Protein AF-A0A3B3Z7E1-F1 (afdb_monomer)

pLDDT: mean 77.14, std 12.88, range [42.16, 90.12]

Organism: NCBI:txid409849

Nearest PDB structures (foldseek):
  2d8y-assembly1_A  TM=7.925E-01  e=5.618E-06  Homo sapiens
  1iml-assembly1_A  TM=7.339E-01  e=1.266E-05  Rattus rattus
  2dlo-assembly1_A  TM=7.453E-01  e=7.365E-05  Homo sapiens
  2d8x-assembly1_A  TM=7.347E-01  e=1.355E-04  Homo sapiens
  2co8-assembly1_A  TM=7.111E-01  e=1.901E-04  Homo sapiens

Radius of gyration: 13.63 Å; Cα contacts (8 Å, |Δi|>4): 109; chains: 1; bounding box: 37×23×38 Å

Mean predicted aligned error: 7.94 Å

InterPro domains:
  IPR001781 Zinc finger, LIM-type [PF00412] (7-64)
  IPR001781 Zinc finger, LIM-type [PS00478] (7-41)
  IPR001781 Zinc finger, LIM-type [PS50023] (5-66)
  IPR001781 Zinc finger, LIM-type [SM00132] (6-59)

Structure (mmCIF, N/CA/C/O backbone):
data_AF-A0A3B3Z7E1-F1
#
_entry.id   AF-A0A3B3Z7E1-F1
#
loop_
_atom_site.group_PDB
_atom_site.id
_atom_site.type_symbol
_atom_site.label_atom_id
_atom_site.label_alt_id
_atom_site.label_comp_id
_atom_site.label_asym_id
_atom_site.label_entity_id
_atom_site.label_seq_id
_atom_site.pdbx_PDB_ins_code
_atom_site.Cartn_x
_atom_site.Cartn_y
_atom_site.Cartn_z
_atom_site.occupancy
_atom_site.B_iso_or_equiv
_atom_site.auth_seq_id
_atom_site.auth_comp_id
_atom_site.auth_asym_id
_atom_site.auth_atom_id
_atom_site.pdbx_PDB_model_num
ATOM 1 N N . ALA A 1 1 ? -16.270 -5.291 16.458 1.00 43.56 1 ALA A N 1
ATOM 2 C CA . ALA A 1 1 ? -15.953 -4.426 15.301 1.00 43.56 1 ALA A CA 1
ATOM 3 C C . ALA A 1 1 ? -16.367 -5.146 14.020 1.00 43.56 1 ALA A C 1
ATOM 5 O O . ALA A 1 1 ? -16.111 -6.347 13.947 1.00 43.56 1 ALA A O 1
ATOM 6 N N . PRO A 1 2 ? -17.054 -4.495 13.063 1.00 43.41 2 PRO A N 1
ATOM 7 C CA . PRO A 1 2 ? -17.533 -5.176 11.866 1.00 43.41 2 PRO A CA 1
ATOM 8 C C . PRO A 1 2 ? -16.357 -5.710 11.041 1.00 43.41 2 PRO A C 1
ATOM 10 O O . PRO A 1 2 ? -15.334 -5.054 10.844 1.00 43.41 2 PRO A O 1
ATOM 13 N N . LYS A 1 3 ? -16.518 -6.961 10.625 1.00 42.16 3 LYS A N 1
ATOM 14 C CA . LYS A 1 3 ? -15.540 -7.809 9.950 1.00 42.16 3 LYS A CA 1
ATOM 15 C C . LYS A 1 3 ? -15.255 -7.216 8.558 1.00 42.16 3 LYS A C 1
ATOM 17 O O . LYS A 1 3 ? -16.111 -7.321 7.691 1.00 42.16 3 LYS A O 1
ATOM 22 N N . GLY A 1 4 ? -14.110 -6.549 8.366 1.00 55.97 4 GLY A N 1
ATOM 23 C CA . GLY A 1 4 ? -13.676 -6.068 7.038 1.00 55.97 4 GLY A CA 1
ATOM 24 C C . GLY A 1 4 ? -13.049 -4.667 6.938 1.00 55.97 4 GLY A C 1
ATOM 25 O O . GLY A 1 4 ? -12.593 -4.316 5.859 1.00 55.97 4 GLY A O 1
ATOM 26 N N . GLN A 1 5 ? -12.986 -3.874 8.015 1.00 63.09 5 GLN A N 1
ATOM 27 C CA . GLN A 1 5 ? -12.412 -2.507 8.000 1.00 63.09 5 GLN A CA 1
ATOM 28 C C . GLN A 1 5 ? -11.132 -2.391 8.851 1.00 63.09 5 GLN A C 1
ATOM 30 O O . GLN A 1 5 ? -10.977 -1.492 9.678 1.00 63.09 5 GLN A O 1
ATOM 35 N N . GLY A 1 6 ? -10.234 -3.370 8.732 1.00 71.19 6 GLY A N 1
ATOM 36 C CA . GLY A 1 6 ? -9.049 -3.477 9.584 1.00 71.19 6 GLY A CA 1
ATOM 37 C C . GLY A 1 6 ? -7.816 -3.919 8.813 1.00 71.19 6 GLY A C 1
ATOM 38 O O . GLY A 1 6 ? -7.920 -4.561 7.771 1.00 71.19 6 GLY A O 1
ATOM 39 N N . CYS A 1 7 ? -6.650 -3.571 9.346 1.00 83.81 7 CYS A N 1
ATOM 40 C CA . CYS A 1 7 ? -5.368 -3.864 8.727 1.00 83.81 7 CYS A CA 1
ATOM 41 C C . CYS A 1 7 ? -5.063 -5.362 8.858 1.00 83.81 7 CYS A C 1
ATOM 43 O O . CYS A 1 7 ? -4.995 -5.864 9.983 1.00 83.81 7 CYS A O 1
ATOM 45 N N . PRO A 1 8 ? -4.818 -6.086 7.753 1.00 77.19 8 PRO A N 1
ATOM 46 C CA . PRO A 1 8 ? -4.593 -7.531 7.796 1.00 77.19 8 PRO A CA 1
ATOM 47 C C . PRO A 1 8 ? -3.271 -7.924 8.476 1.00 77.19 8 PRO A C 1
ATOM 49 O O . PRO A 1 8 ? -3.133 -9.060 8.912 1.00 77.19 8 PRO A O 1
ATOM 52 N N . ARG A 1 9 ? -2.309 -6.997 8.612 1.00 79.06 9 ARG A N 1
ATOM 53 C CA . ARG A 1 9 ? -1.011 -7.254 9.271 1.00 79.06 9 ARG A CA 1
ATOM 54 C C . ARG A 1 9 ? -1.091 -7.280 10.788 1.00 79.06 9 ARG A C 1
ATOM 56 O O . ARG A 1 9 ? -0.416 -8.081 11.417 1.00 79.06 9 ARG A O 1
ATOM 63 N N . CYS A 1 10 ? -1.851 -6.361 11.374 1.00 81.50 10 CYS A N 1
ATOM 64 C CA . CYS A 1 10 ? -1.918 -6.207 12.827 1.00 81.50 10 CYS A CA 1
ATOM 65 C C . CYS A 1 10 ? -3.278 -6.610 13.406 1.00 81.50 10 CYS A C 1
ATOM 67 O O . CYS A 1 10 ? -3.423 -6.666 14.622 1.00 81.50 10 CYS A O 1
ATOM 69 N N . GLY A 1 11 ? -4.291 -6.836 12.561 1.00 76.31 11 GLY A N 1
ATOM 70 C CA . GLY A 1 11 ? -5.670 -7.094 12.984 1.00 76.31 11 GLY A CA 1
ATOM 71 C C . GLY A 1 11 ? -6.359 -5.886 13.632 1.00 76.31 11 GLY A C 1
ATOM 72 O O . GLY A 1 11 ? -7.509 -5.988 14.055 1.00 76.31 11 GLY A O 1
ATOM 73 N N . GLY A 1 12 ? -5.671 -4.744 13.718 1.00 78.44 12 GLY A N 1
ATOM 74 C CA . GLY A 1 12 ? -6.173 -3.524 14.333 1.00 78.44 12 GLY A CA 1
ATOM 75 C C . GLY A 1 12 ? -7.169 -2.782 13.443 1.00 78.44 12 GLY A C 1
ATOM 76 O O . GLY A 1 12 ? -7.110 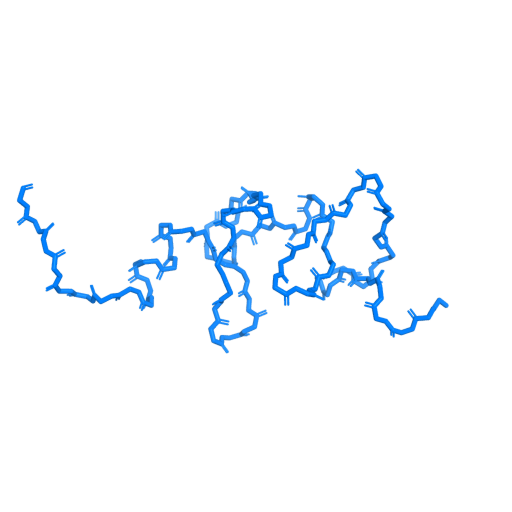-2.845 12.211 1.00 78.44 12 GLY A O 1
ATOM 77 N N . MET A 1 13 ? -8.066 -2.031 14.081 1.00 80.50 13 MET A N 1
ATOM 78 C CA . MET A 1 13 ? -9.009 -1.151 13.393 1.00 80.50 13 MET A CA 1
ATOM 79 C C . MET A 1 13 ? -8.256 -0.011 12.703 1.00 80.50 13 MET A C 1
ATOM 81 O O . MET A 1 13 ? -7.415 0.648 13.317 1.00 80.50 13 MET A O 1
ATOM 85 N N . VAL A 1 14 ? -8.544 0.209 11.421 1.00 82.69 14 VAL A N 1
ATOM 86 C CA . VAL A 1 14 ? -7.961 1.300 10.639 1.00 82.69 14 VAL A CA 1
ATOM 87 C C . VAL A 1 14 ? -8.962 2.448 10.634 1.00 82.69 14 VAL A C 1
ATOM 89 O O . VAL A 1 14 ? -10.079 2.300 10.151 1.00 82.69 14 VAL A O 1
ATOM 92 N N . PHE A 1 15 ? -8.572 3.588 11.196 1.00 81.44 15 PHE A N 1
ATOM 93 C CA . PHE A 1 15 ? -9.404 4.789 11.209 1.00 81.44 15 PHE A CA 1
ATOM 94 C C . PHE A 1 15 ? -9.166 5.624 9.953 1.00 81.44 15 PHE A C 1
ATOM 96 O O . PHE A 1 15 ? -8.065 5.615 9.408 1.00 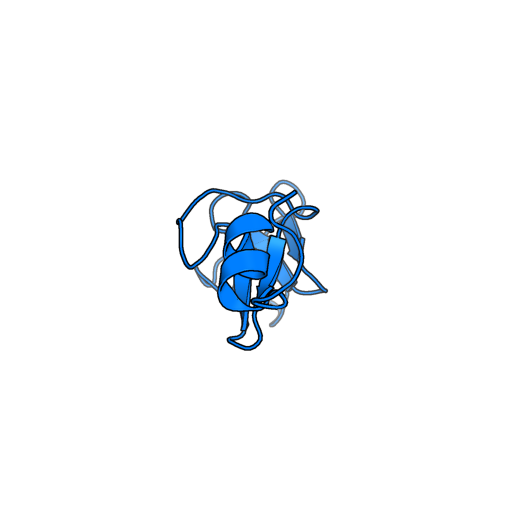81.44 15 PHE A O 1
ATOM 103 N N . ALA A 1 16 ? -10.158 6.422 9.547 1.00 77.81 16 ALA A N 1
ATOM 104 C CA . ALA A 1 16 ? -10.076 7.272 8.356 1.00 77.81 16 ALA A CA 1
ATOM 105 C C . ALA A 1 16 ? -8.837 8.195 8.322 1.00 77.81 16 ALA A C 1
ATOM 107 O O . ALA A 1 16 ? -8.335 8.498 7.244 1.00 77.81 16 ALA A O 1
ATOM 108 N N . ALA A 1 17 ? -8.309 8.593 9.485 1.00 81.06 17 ALA A N 1
ATOM 109 C CA . ALA A 1 17 ? -7.104 9.418 9.597 1.00 81.06 17 ALA A CA 1
ATOM 110 C C . ALA A 1 17 ? -5.805 8.698 9.171 1.00 81.06 17 ALA A C 1
ATOM 112 O O . ALA A 1 17 ? -4.880 9.334 8.668 1.00 81.06 17 ALA A O 1
ATOM 113 N N . GLU A 1 18 ? -5.725 7.378 9.353 1.00 78.75 18 GLU A N 1
ATOM 114 C CA . GLU A 1 18 ? -4.537 6.566 9.043 1.00 78.75 18 GLU A CA 1
ATOM 115 C C . GLU A 1 18 ? -4.811 5.491 7.986 1.00 78.75 18 GLU A C 1
ATOM 117 O O . GLU A 1 18 ? -3.942 4.653 7.722 1.00 78.75 18 GLU A O 1
ATOM 122 N N . GLN A 1 19 ? -6.001 5.517 7.376 1.00 80.19 19 GLN A N 1
ATOM 123 C CA . GLN A 1 19 ? -6.385 4.542 6.371 1.00 80.19 19 GLN A CA 1
ATOM 124 C C . GLN A 1 19 ? -5.615 4.746 5.071 1.00 80.19 19 GLN A C 1
ATOM 126 O O . GLN A 1 19 ? -5.563 5.830 4.486 1.00 80.19 19 GLN A O 1
ATOM 131 N N . GLN A 1 20 ? -5.027 3.658 4.600 1.00 82.44 20 GLN A N 1
ATOM 132 C CA . GLN A 1 20 ? -4.503 3.510 3.255 1.00 82.44 20 GLN A CA 1
ATOM 133 C C . GLN A 1 20 ? -5.303 2.430 2.544 1.00 82.44 20 GLN A C 1
ATOM 135 O O . GLN A 1 20 ? -5.544 1.358 3.102 1.00 82.44 20 GLN A O 1
ATOM 140 N N . LEU A 1 21 ? -5.747 2.736 1.327 1.00 75.94 21 LEU A N 1
ATOM 141 C CA . LEU A 1 21 ? -6.559 1.846 0.509 1.00 75.94 21 LEU A CA 1
ATOM 142 C C . LEU A 1 21 ? -5.677 1.214 -0.578 1.00 75.94 21 LEU A C 1
ATOM 144 O O . LEU A 1 21 ? -5.321 1.863 -1.560 1.00 75.94 21 LEU A O 1
ATOM 148 N N . ALA A 1 22 ? -5.350 -0.068 -0.432 1.00 76.31 22 ALA A N 1
ATOM 149 C CA . ALA A 1 22 ? -4.741 -0.868 -1.502 1.00 76.31 22 ALA A CA 1
ATOM 150 C C . ALA A 1 22 ? -5.799 -1.770 -2.119 1.00 76.31 22 ALA A C 1
ATOM 152 O O . ALA A 1 22 ? -6.270 -2.673 -1.430 1.00 76.31 22 ALA A O 1
ATOM 153 N N . LYS A 1 23 ? -6.157 -1.559 -3.395 1.00 71.25 23 LYS A N 1
ATOM 154 C CA . LYS A 1 23 ? -7.078 -2.434 -4.157 1.00 71.25 23 LYS A CA 1
ATOM 1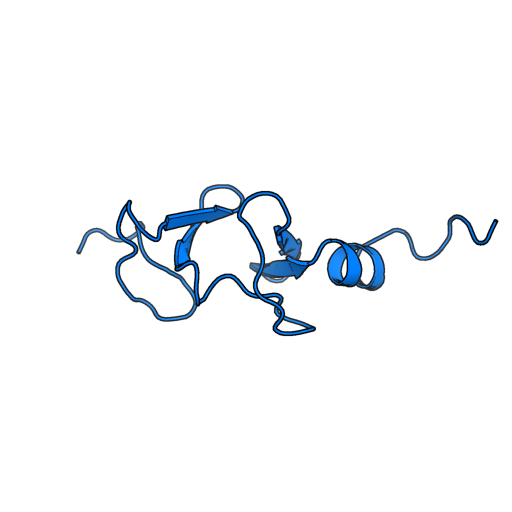55 C C . LYS A 1 23 ? -8.303 -2.921 -3.346 1.00 71.25 23 LYS A C 1
ATOM 157 O O . LYS A 1 23 ? -8.698 -4.078 -3.413 1.00 71.25 23 LYS A O 1
ATOM 162 N N . GLY A 1 24 ? -8.902 -2.032 -2.549 1.00 72.19 24 GLY A N 1
ATOM 163 C CA . GLY A 1 24 ? -10.093 -2.339 -1.742 1.00 72.19 24 GLY A CA 1
ATOM 164 C C . GLY A 1 24 ? -9.836 -2.938 -0.351 1.00 72.19 24 GLY A C 1
ATOM 165 O O . GLY A 1 24 ? -10.793 -3.237 0.353 1.00 72.19 24 GLY A O 1
ATOM 166 N N . THR A 1 25 ? -8.580 -3.069 0.082 1.00 77.19 25 THR A N 1
ATOM 167 C CA . THR A 1 25 ? -8.208 -3.445 1.456 1.00 77.19 25 THR A CA 1
ATOM 168 C C . THR A 1 25 ? -7.709 -2.222 2.224 1.00 77.19 25 THR A C 1
ATOM 170 O O . THR A 1 25 ? -6.948 -1.415 1.685 1.00 77.19 25 THR A O 1
ATOM 173 N N . MET A 1 26 ? -8.125 -2.089 3.485 1.00 81.94 26 MET A N 1
ATOM 174 C CA . MET A 1 26 ? -7.712 -1.010 4.385 1.00 81.94 26 MET A CA 1
ATOM 175 C C . MET A 1 26 ? -6.470 -1.406 5.181 1.00 81.94 26 MET A C 1
ATOM 177 O O . MET A 1 26 ? -6.421 -2.475 5.783 1.00 81.94 26 MET A O 1
ATOM 181 N N . TRP A 1 27 ? -5.488 -0.517 5.235 1.00 85.38 27 TRP A N 1
ATOM 182 C CA . TRP A 1 27 ? -4.234 -0.720 5.954 1.00 85.38 27 TRP A CA 1
ATOM 183 C C . TRP A 1 27 ? -3.877 0.516 6.773 1.00 85.38 27 TRP A C 1
ATOM 185 O O . TRP A 1 27 ? -4.249 1.631 6.412 1.00 85.38 27 TRP A O 1
ATOM 195 N N . HIS A 1 28 ? -3.119 0.342 7.857 1.00 86.81 28 HIS A N 1
ATOM 196 C CA . HIS A 1 28 ? -2.522 1.480 8.565 1.00 86.81 28 HIS A CA 1
ATOM 197 C C . HIS A 1 28 ? -1.336 2.032 7.784 1.00 86.81 28 HIS A C 1
ATOM 199 O O . HIS A 1 28 ? -0.518 1.242 7.315 1.00 86.81 28 HIS A O 1
ATOM 205 N N . LYS A 1 29 ? -1.138 3.357 7.780 1.00 81.12 29 LYS A N 1
ATOM 206 C CA . LYS A 1 29 ? 0.088 3.995 7.252 1.00 81.12 29 LYS A CA 1
ATOM 207 C C . LYS A 1 29 ? 1.389 3.324 7.716 1.00 81.12 29 LYS A C 1
ATOM 209 O O . LYS A 1 29 ? 2.305 3.161 6.922 1.00 81.12 29 LYS A O 1
ATOM 214 N N . LYS A 1 30 ? 1.475 2.896 8.983 1.00 82.94 30 LYS A N 1
ATOM 215 C CA . LYS A 1 30 ? 2.657 2.184 9.517 1.00 82.94 30 LYS A CA 1
ATOM 216 C C . LYS A 1 30 ? 2.777 0.732 9.047 1.00 82.94 30 LYS A C 1
ATOM 218 O O . LYS A 1 30 ? 3.883 0.228 8.868 1.00 82.94 30 LYS A O 1
ATOM 223 N N . CYS A 1 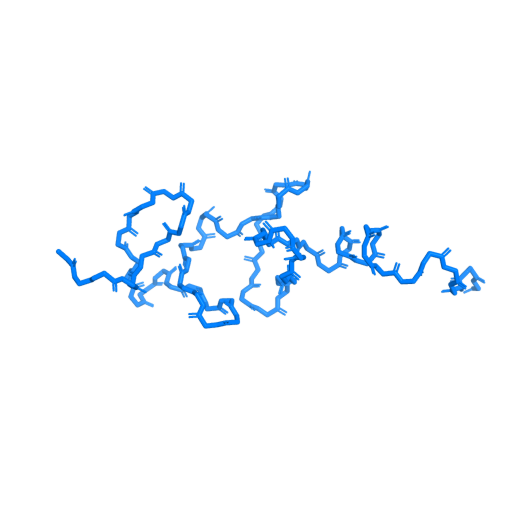31 ? 1.653 0.042 8.875 1.00 85.88 31 CYS A N 1
ATOM 224 C CA . CYS A 1 31 ? 1.635 -1.360 8.452 1.00 85.88 31 CYS A CA 1
ATOM 225 C C . CYS A 1 31 ? 1.753 -1.522 6.935 1.00 85.88 31 CYS A C 1
ATOM 227 O O . CYS A 1 31 ? 2.029 -2.622 6.462 1.00 85.88 31 CYS A O 1
ATOM 229 N N . PHE A 1 32 ? 1.538 -0.441 6.188 1.00 87.25 32 PHE A N 1
ATOM 230 C CA . PHE A 1 32 ? 1.605 -0.404 4.741 1.00 87.25 32 PHE A CA 1
ATOM 231 C C . PHE A 1 32 ? 3.058 -0.315 4.278 1.00 87.25 32 PHE A C 1
ATOM 233 O O . PHE A 1 32 ? 3.570 0.746 3.935 1.00 87.25 32 PHE A O 1
ATOM 240 N N . ASN A 1 33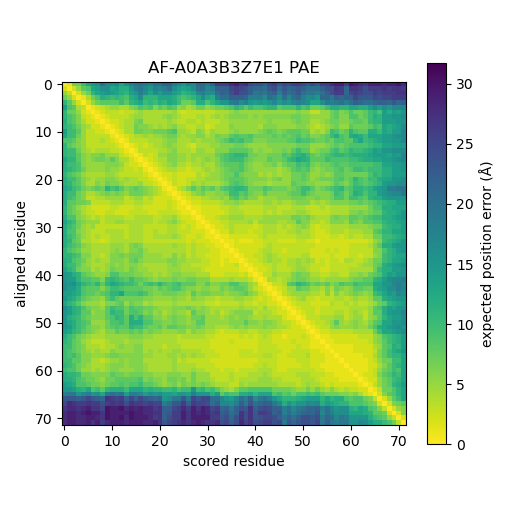 ? 3.762 -1.438 4.343 1.00 89.38 33 ASN A N 1
ATOM 241 C CA . ASN A 1 33 ? 5.154 -1.545 3.933 1.00 89.38 33 ASN A CA 1
ATOM 242 C C . ASN A 1 33 ? 5.359 -2.745 3.012 1.00 89.38 33 ASN A C 1
ATOM 244 O O . ASN A 1 33 ? 4.603 -3.711 3.053 1.00 89.38 33 ASN A O 1
ATOM 248 N N . CYS A 1 34 ? 6.377 -2.645 2.161 1.00 89.94 34 CYS A N 1
ATOM 249 C CA . CYS A 1 34 ? 6.739 -3.691 1.218 1.00 89.94 34 CYS A CA 1
ATOM 250 C C . CYS A 1 34 ? 7.080 -4.984 1.964 1.00 89.94 34 CYS A C 1
ATOM 252 O O . CYS A 1 34 ? 7.924 -4.954 2.854 1.00 89.94 34 CYS A O 1
ATOM 254 N N . ALA A 1 35 ? 6.514 -6.118 1.560 1.00 88.06 35 ALA A N 1
ATOM 255 C CA . ALA A 1 35 ? 6.858 -7.411 2.149 1.00 88.06 35 ALA A CA 1
ATOM 256 C C . ALA A 1 35 ? 8.341 -7.761 1.965 1.00 88.06 35 ALA A C 1
ATOM 258 O O . ALA A 1 35 ? 8.957 -8.307 2.869 1.00 88.06 35 ALA A O 1
ATOM 259 N N . GLU A 1 36 ? 8.929 -7.368 0.833 1.00 89.56 36 GLU A N 1
ATOM 260 C CA . GLU A 1 36 ? 10.319 -7.709 0.537 1.00 89.56 36 GLU A CA 1
ATOM 261 C C . GLU A 1 36 ? 11.375 -6.753 1.118 1.00 89.56 36 GLU A C 1
ATOM 263 O O . GLU A 1 36 ? 12.365 -7.192 1.693 1.00 89.56 36 GLU A O 1
ATOM 268 N N . CYS A 1 37 ? 11.208 -5.435 0.960 1.00 90.12 37 CYS A N 1
ATOM 269 C CA . CYS A 1 37 ? 12.199 -4.457 1.432 1.00 90.12 37 CYS A CA 1
ATOM 270 C C . CYS A 1 37 ? 11.783 -3.718 2.708 1.00 90.12 37 CYS A C 1
ATOM 272 O O . CYS A 1 37 ? 12.502 -2.825 3.150 1.00 90.12 37 CYS A O 1
ATOM 274 N N . HIS A 1 38 ? 10.608 -4.031 3.267 1.00 87.25 38 HIS A N 1
ATOM 275 C CA . HIS A 1 38 ? 10.027 -3.399 4.460 1.00 87.25 38 HIS A CA 1
ATOM 276 C C . HIS A 1 38 ? 9.916 -1.869 4.401 1.00 87.25 38 HIS A C 1
ATOM 278 O O . HIS A 1 38 ? 9.618 -1.216 5.402 1.00 87.25 38 HIS A O 1
ATOM 284 N N . ARG A 1 39 ? 10.101 -1.273 3.218 1.00 86.44 39 ARG A N 1
ATOM 285 C CA . ARG A 1 39 ? 9.963 0.164 3.008 1.00 86.44 39 ARG A CA 1
ATOM 286 C C . ARG A 1 39 ? 8.486 0.554 3.136 1.00 86.44 39 ARG A C 1
ATOM 288 O O . ARG A 1 39 ? 7.657 -0.116 2.515 1.00 86.44 39 ARG A O 1
ATOM 295 N N . PRO A 1 40 ? 8.147 1.620 3.881 1.00 85.88 40 PRO A N 1
ATOM 296 C CA . PRO A 1 40 ? 6.789 2.147 3.906 1.00 85.88 40 PRO A CA 1
ATOM 297 C C . PRO A 1 40 ? 6.364 2.570 2.499 1.00 85.88 40 PRO A C 1
ATOM 299 O O . PRO A 1 40 ? 7.142 3.159 1.746 1.00 85.88 40 PRO A O 1
ATOM 302 N N . LEU A 1 41 ? 5.138 2.222 2.145 1.00 85.31 41 LEU A N 1
ATOM 303 C CA . LEU A 1 41 ? 4.526 2.536 0.868 1.00 85.31 41 LEU A CA 1
ATOM 304 C C . LEU A 1 41 ? 3.415 3.554 1.074 1.00 85.31 41 LEU A C 1
ATOM 306 O O . LEU A 1 41 ? 2.883 3.710 2.170 1.00 85.31 41 LEU A O 1
ATOM 310 N N . ASP A 1 42 ? 3.057 4.220 -0.011 1.00 80.56 42 ASP A N 1
ATOM 311 C CA . ASP A 1 42 ? 1.838 5.012 -0.089 1.00 80.56 42 ASP A CA 1
ATOM 312 C C . ASP A 1 42 ? 0.786 4.235 -0.866 1.00 80.56 42 ASP A C 1
ATOM 314 O O . ASP A 1 42 ? 1.121 3.429 -1.739 1.00 80.56 42 ASP A O 1
ATOM 318 N N . SER A 1 43 ? -0.487 4.522 -0.594 1.00 70.81 43 SER A N 1
ATOM 319 C CA . SER A 1 43 ? -1.667 3.935 -1.249 1.00 70.81 43 SER A CA 1
ATOM 320 C C . SER A 1 43 ? -1.548 3.871 -2.776 1.00 70.81 43 SER A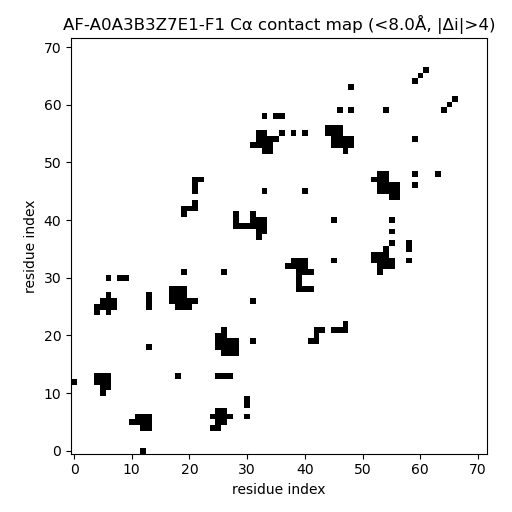 C 1
ATOM 322 O O . SER A 1 43 ? -2.118 2.987 -3.404 1.00 70.81 43 SER A O 1
ATOM 324 N N . MET A 1 44 ? -0.809 4.814 -3.366 1.00 72.19 44 MET A N 1
ATOM 325 C CA . MET A 1 44 ? -0.589 4.941 -4.807 1.00 72.19 44 MET A CA 1
ATOM 326 C C . MET A 1 44 ? 0.615 4.130 -5.331 1.00 72.19 44 MET A C 1
ATOM 328 O O . MET A 1 44 ? 0.686 3.836 -6.521 1.00 72.19 44 MET A O 1
ATOM 332 N N . LEU A 1 45 ? 1.578 3.790 -4.470 1.00 75.12 45 LEU A N 1
ATOM 333 C CA . LEU A 1 45 ? 2.852 3.146 -4.827 1.00 75.12 45 LEU A CA 1
ATOM 334 C C . LEU A 1 45 ? 2.909 1.652 -4.482 1.00 75.12 45 LEU A C 1
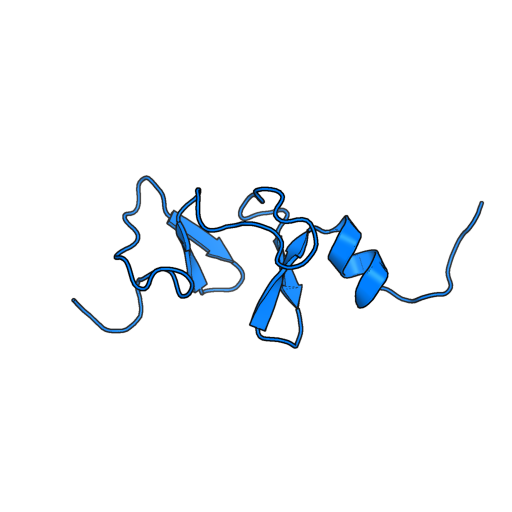ATOM 336 O O . LEU A 1 45 ? 3.851 0.970 -4.902 1.00 75.12 45 LEU A O 1
ATOM 340 N N . ALA A 1 46 ? 1.954 1.154 -3.698 1.00 83.38 46 ALA A N 1
ATOM 341 C CA . ALA A 1 46 ? 1.856 -0.262 -3.379 1.00 83.38 46 ALA A CA 1
ATOM 342 C C . ALA A 1 46 ? 1.260 -1.057 -4.543 1.00 83.38 46 ALA A C 1
ATOM 344 O O . ALA A 1 46 ? 0.212 -0.712 -5.087 1.00 83.38 46 ALA A O 1
ATOM 345 N N . CYS A 1 47 ? 1.926 -2.153 -4.882 1.00 86.38 47 CYS A N 1
ATOM 346 C CA . CYS A 1 47 ? 1.460 -3.150 -5.830 1.00 86.38 47 CYS A CA 1
ATOM 347 C C . CYS A 1 47 ? 1.076 -4.416 -5.064 1.00 86.38 47 CYS A C 1
ATOM 349 O O . CYS A 1 47 ? 1.830 -4.874 -4.209 1.00 86.38 47 CYS A O 1
ATOM 351 N N . ASP A 1 48 ? -0.086 -4.980 -5.364 1.00 84.25 48 ASP A N 1
ATOM 352 C CA . ASP A 1 48 ? -0.519 -6.262 -4.818 1.00 84.25 48 ASP A CA 1
ATOM 353 C C . ASP A 1 48 ? 0.221 -7.412 -5.500 1.00 84.25 48 ASP A C 1
ATOM 355 O O . ASP A 1 48 ? 0.122 -7.602 -6.710 1.00 84.25 48 ASP A O 1
ATOM 359 N N . GLY A 1 49 ? 0.969 -8.174 -4.710 1.00 81.12 49 GLY A N 1
ATOM 360 C CA . GLY A 1 49 ? 1.533 -9.448 -5.121 1.00 81.12 49 GLY A CA 1
ATOM 361 C C . GLY A 1 49 ? 0.447 -10.526 -5.226 1.00 81.12 49 GLY A C 1
ATOM 362 O O . GLY A 1 49 ? -0.553 -10.483 -4.500 1.00 81.12 49 GLY A O 1
ATOM 363 N N . PRO A 1 50 ? 0.632 -11.536 -6.092 1.00 80.25 50 PRO A N 1
ATOM 364 C CA . PRO A 1 50 ? -0.241 -12.712 -6.161 1.00 80.25 50 PRO A CA 1
ATOM 365 C C . PRO A 1 50 ? -0.309 -13.494 -4.833 1.00 80.25 50 PRO A C 1
ATOM 367 O O . PRO A 1 50 ? -1.276 -14.207 -4.577 1.00 80.25 50 PRO A O 1
ATOM 370 N N . ASP A 1 51 ? 0.685 -13.323 -3.967 1.00 79.31 51 ASP A N 1
ATOM 371 C CA . ASP A 1 51 ? 0.793 -13.833 -2.593 1.00 79.31 51 ASP A CA 1
ATOM 372 C C . ASP A 1 51 ? -0.114 -13.129 -1.562 1.00 79.31 51 ASP A C 1
ATOM 374 O O . ASP A 1 51 ? -0.099 -13.493 -0.387 1.00 79.31 51 ASP A O 1
ATOM 378 N N . LYS A 1 52 ? -0.951 -12.167 -1.981 1.00 76.56 52 LYS A N 1
ATOM 379 C CA . LYS A 1 52 ? -1.758 -11.292 -1.103 1.00 76.56 52 LYS A CA 1
ATOM 380 C C . LYS A 1 52 ? -0.926 -10.376 -0.202 1.00 76.56 52 LYS A C 1
ATOM 382 O O . LYS A 1 52 ? -1.482 -9.781 0.725 1.00 76.56 52 LYS A O 1
ATOM 387 N N . GLU A 1 53 ? 0.364 -10.213 -0.475 1.00 84.88 53 GLU A N 1
ATOM 388 C CA . GLU A 1 53 ? 1.159 -9.165 0.148 1.00 84.88 53 GLU A CA 1
ATOM 389 C C . GLU A 1 53 ? 1.273 -7.931 -0.747 1.00 84.88 53 GLU A C 1
ATOM 391 O O . GLU A 1 53 ? 0.956 -7.936 -1.935 1.00 84.88 53 GLU A O 1
ATOM 396 N N . ILE A 1 54 ? 1.698 -6.829 -0.142 1.00 87.19 54 ILE A N 1
ATOM 397 C CA . ILE A 1 54 ? 1.957 -5.569 -0.831 1.00 87.19 54 ILE A CA 1
ATOM 398 C C . ILE A 1 54 ? 3.455 -5.413 -1.041 1.00 87.19 54 ILE A C 1
ATOM 400 O O . ILE A 1 54 ? 4.260 -5.532 -0.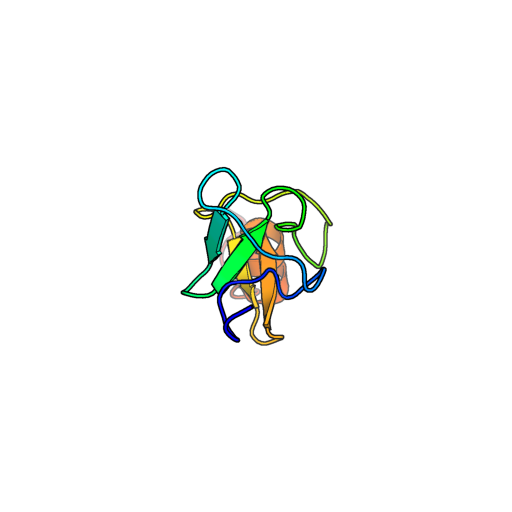118 1.00 87.19 54 ILE A O 1
ATOM 404 N N . HIS A 1 55 ? 3.827 -5.092 -2.270 1.00 88.50 55 HIS A N 1
ATOM 405 C CA . HIS A 1 55 ? 5.199 -4.885 -2.697 1.00 88.50 55 HIS A CA 1
ATOM 406 C C . HIS A 1 55 ? 5.359 -3.465 -3.223 1.00 88.50 55 HIS A C 1
ATOM 408 O O . HIS A 1 55 ? 4.427 -2.858 -3.749 1.00 88.50 55 HIS A O 1
ATOM 414 N N . CYS A 1 56 ? 6.556 -2.904 -3.090 1.00 88.88 56 CYS A N 1
ATOM 415 C CA . CYS A 1 56 ? 6.850 -1.619 -3.710 1.00 88.88 56 CYS A CA 1
ATOM 416 C C . CYS A 1 56 ? 6.952 -1.781 -5.226 1.00 88.88 56 CYS A C 1
ATOM 418 O O . CYS A 1 56 ? 7.363 -2.840 -5.686 1.00 88.88 56 CYS A O 1
ATOM 420 N N . ARG A 1 57 ? 6.668 -0.735 -6.011 1.00 85.06 57 ARG A N 1
ATOM 421 C CA . ARG A 1 57 ? 6.797 -0.779 -7.482 1.00 85.06 57 ARG A CA 1
ATOM 422 C C . ARG A 1 57 ? 8.130 -1.376 -7.963 1.00 85.06 57 ARG A C 1
ATOM 424 O O . ARG A 1 57 ? 8.142 -2.102 -8.948 1.00 85.06 57 ARG A O 1
ATOM 431 N N . ALA A 1 58 ? 9.228 -1.108 -7.252 1.00 87.44 58 ALA A N 1
ATOM 432 C CA . ALA A 1 58 ? 10.547 -1.658 -7.564 1.00 87.44 58 ALA A CA 1
ATOM 433 C C . ALA A 1 58 ? 10.653 -3.169 -7.278 1.00 87.44 58 ALA A C 1
ATOM 435 O O . ALA A 1 58 ? 11.036 -3.925 -8.165 1.00 87.44 58 ALA A O 1
ATOM 436 N N . CYS A 1 59 ? 10.289 -3.626 -6.074 1.00 89.25 59 CYS A N 1
ATOM 437 C CA . CYS A 1 59 ? 10.287 -5.052 -5.724 1.00 89.25 59 CYS A CA 1
ATOM 438 C C . CYS A 1 59 ? 9.269 -5.820 -6.562 1.00 89.25 59 CYS A C 1
ATOM 440 O O . CYS A 1 59 ? 9.600 -6.867 -7.095 1.00 89.25 59 CYS A O 1
ATOM 442 N N . TYR A 1 60 ? 8.075 -5.264 -6.761 1.00 87.94 60 TYR A N 1
ATOM 443 C CA . TYR A 1 60 ? 7.044 -5.848 -7.605 1.00 87.94 60 TYR A CA 1
ATOM 444 C C . TYR A 1 60 ? 7.526 -6.004 -9.049 1.00 87.94 60 TYR A C 1
ATOM 446 O O . TYR A 1 60 ? 7.418 -7.087 -9.606 1.00 87.94 60 TYR A O 1
ATOM 454 N N . ALA A 1 61 ? 8.132 -4.973 -9.648 1.00 86.81 61 ALA A N 1
ATOM 455 C CA . ALA A 1 61 ? 8.711 -5.081 -10.988 1.00 86.81 61 ALA A CA 1
ATOM 456 C C . ALA A 1 61 ? 9.891 -6.069 -11.049 1.00 86.81 61 ALA A C 1
ATOM 458 O O . ALA A 1 61 ? 10.092 -6.724 -12.065 1.00 86.81 61 ALA A O 1
ATOM 459 N N . ARG A 1 62 ? 10.659 -6.211 -9.967 1.00 85.00 62 ARG A N 1
ATOM 460 C CA . ARG A 1 62 ? 11.786 -7.149 -9.891 1.00 85.00 62 ARG A CA 1
ATOM 461 C C . ARG A 1 62 ? 11.341 -8.608 -9.725 1.00 85.00 62 ARG A C 1
ATOM 463 O O . ARG A 1 62 ? 11.965 -9.492 -10.303 1.00 85.00 62 ARG A O 1
ATOM 470 N N . LEU A 1 63 ? 10.299 -8.846 -8.929 1.00 84.88 63 LEU A N 1
ATOM 471 C CA . LEU A 1 63 ? 9.744 -10.166 -8.615 1.00 84.88 63 LEU A CA 1
ATOM 472 C C . LEU A 1 63 ? 8.749 -10.647 -9.680 1.00 84.88 63 LEU A C 1
ATOM 474 O O . LEU A 1 63 ? 8.864 -11.765 -10.173 1.00 84.88 63 LEU A O 1
ATOM 478 N N . PHE A 1 64 ? 7.779 -9.793 -10.018 1.00 83.06 64 PHE A N 1
ATOM 479 C CA . PHE A 1 64 ? 6.620 -10.087 -10.872 1.00 83.06 64 PHE A CA 1
ATOM 480 C C . PHE A 1 64 ? 6.635 -9.337 -12.203 1.00 83.06 64 PHE A C 1
ATOM 482 O O . PHE A 1 64 ? 5.842 -9.646 -13.092 1.00 83.06 64 PHE A O 1
ATOM 489 N N . GLY A 1 65 ? 7.493 -8.329 -12.356 1.00 78.00 65 GLY A N 1
ATOM 490 C CA . GLY A 1 65 ? 7.653 -7.662 -13.640 1.00 78.00 65 GLY A CA 1
ATOM 491 C C . GLY A 1 65 ? 8.289 -8.595 -14.673 1.00 78.00 65 GLY A C 1
ATOM 492 O O . GLY A 1 65 ? 8.940 -9.586 -14.324 1.00 78.00 65 GLY A O 1
ATOM 493 N N . PRO A 1 66 ? 8.101 -8.303 -15.969 1.00 69.06 66 PRO A N 1
ATOM 494 C CA . PRO A 1 66 ? 8.697 -9.092 -17.033 1.00 69.06 66 PRO A CA 1
ATOM 495 C C . PRO A 1 66 ? 10.219 -9.054 -16.873 1.00 69.06 66 PRO A C 1
ATOM 497 O O . PRO A 1 66 ? 10.840 -8.004 -17.026 1.00 69.06 66 PRO A O 1
ATOM 500 N N . ARG A 1 67 ? 10.828 -10.206 -16.568 1.00 58.88 67 ARG A N 1
ATOM 501 C CA . ARG A 1 67 ? 12.279 -10.388 -16.361 1.00 58.88 67 ARG A CA 1
ATOM 502 C C . ARG A 1 67 ? 13.123 -10.162 -17.634 1.00 58.88 67 ARG A C 1
ATOM 504 O O . ARG A 1 67 ? 14.165 -10.789 -17.785 1.00 58.88 67 ARG A O 1
ATOM 511 N N . GLY A 1 68 ? 12.705 -9.307 -18.567 1.00 56.78 68 GLY A N 1
ATOM 512 C CA . GLY A 1 68 ? 13.320 -9.272 -19.891 1.00 56.78 68 GLY A CA 1
ATOM 513 C C . GLY A 1 68 ? 13.000 -8.100 -20.810 1.00 56.78 68 GLY A C 1
ATOM 514 O O . GLY A 1 68 ? 12.945 -8.339 -22.008 1.00 56.78 68 GLY A O 1
ATOM 515 N N . PHE A 1 69 ? 12.833 -6.860 -20.336 1.00 50.84 69 PHE A N 1
ATOM 516 C CA . PHE A 1 69 ? 12.894 -5.720 -21.266 1.00 50.84 69 PHE A CA 1
ATOM 517 C C . PHE A 1 69 ? 13.634 -4.501 -20.698 1.00 50.84 69 PHE A C 1
ATOM 519 O O . PHE A 1 69 ? 13.102 -3.776 -19.863 1.00 50.84 69 PHE A O 1
ATOM 526 N N . GLY A 1 70 ? 14.851 -4.281 -21.213 1.00 45.31 70 GLY A N 1
ATOM 527 C CA . GLY A 1 70 ? 15.464 -2.955 -21.331 1.00 45.31 70 GLY A CA 1
ATOM 528 C C . GLY A 1 70 ? 16.528 -2.574 -20.304 1.00 45.31 70 GLY A C 1
ATOM 529 O O . GLY A 1 70 ? 16.307 -1.676 -19.502 1.00 45.31 70 GLY A O 1
ATOM 530 N N . TYR A 1 71 ? 17.715 -3.178 -20.400 1.00 46.81 71 TYR A N 1
ATOM 531 C CA . TYR A 1 71 ? 18.924 -2.353 -20.336 1.00 46.81 71 TY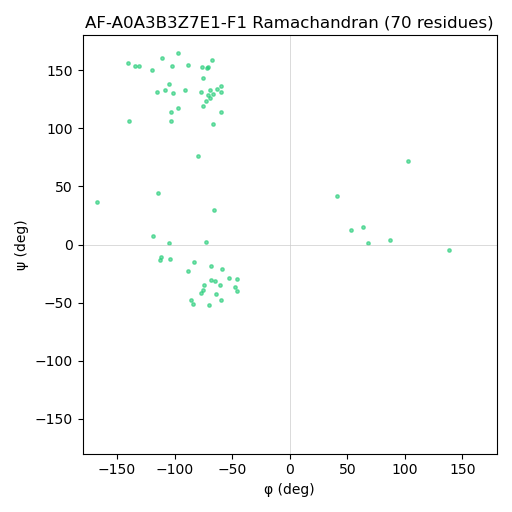R A CA 1
ATOM 532 C C . TYR A 1 71 ? 18.951 -1.521 -21.624 1.00 46.81 71 TYR A C 1
ATOM 534 O O . TYR A 1 71 ? 18.834 -2.087 -22.713 1.00 46.81 71 TYR A O 1
ATOM 542 N N . GLY A 1 72 ? 19.058 -0.206 -21.483 1.00 42.59 72 GLY A N 1
ATOM 543 C CA . GLY A 1 72 ? 19.205 0.768 -22.559 1.00 42.59 72 GLY A CA 1
ATOM 544 C C . GLY A 1 72 ? 19.522 2.115 -21.951 1.00 42.59 72 GLY A C 1
ATOM 545 O O . GLY A 1 72 ? 18.581 2.708 -21.384 1.00 42.59 72 GLY A O 1
#

Foldseek 3Di:
DDPAQEAPVPRDHADPVQWADAPNHTHGQQRQAAPPPRHRDGSVQWDQDPVRTTHGPVVCCVPVNDPDDDPD

Solvent-accessible surface area (backbone atoms only — not comparable to full-atom values): 4501 Å² total; per-residue (Å²): 129,80,90,80,55,34,13,85,90,77,70,44,80,43,48,87,92,43,52,29,58,50,97,88,43,42,24,32,57,86,72,33,33,14,72,86,78,62,46,74,48,49,56,87,48,50,36,79,42,96,85,78,42,40,21,36,60,66,57,36,44,68,75,74,32,79,94,78,79,79,91,129

Sequence (72 aa):
APKGQGCPRCGGMVFAAEQQLAKGTMWHKKCFNCAECHRPLDSMLACDGPDKEIHCRACYARLFGPRGFGYG

Secondary structure (DSSP, 8-state):
--TTSB-TTT-PBPPTTTEEEETTEEEETTT-B-TTT--B--TTTEEE-TTS-EEEHHHHHHHTS-TTS---